Protein AF-A0A1V5BS11-F1 (afdb_monomer_lite)

Radius of gyration: 16.86 Å; chains: 1; bounding box: 39×37×51 Å

pLDDT: mean 73.63, std 14.79, range [30.83, 89.38]

Foldseek 3Di:
DPPPPVLLPFCLLVLLLVVPPDLVCVVVVLVVDVDLVVVLCVSLVLVVVQVVCVVVPNPDDDSVVSSCVSCVVSVHRDSVSSSLSSLLSSLVVLLVPQQCHPNPRSVVVCVVLVWHRDNVVSPDDSVVSSVSSVD

Sequence (135 aa):
MIASATNPVGWVILGVAALIGGIGAVYNWYKKRQRKKELVDELLKTDVYVEELKKSGSKKVDRDKARNHLLQKQGFNSVDQLYSCVLFSAAEEAYKKGVAGDDKESAELIENLGLEIDKKTKRPTVEEIAKKLHG

Secondary structure (DSSP, 8-state):
----------HHHHHHHHH-S-HHHHHHHHHH---HHHHHHHHTTHHHHHHHHHHTT-S---HHHHHHHHHHHTT-SSHHHHHHHHHHHHHHHHIIIIISS--HHHHHHHHHTT---BTTTTBS-HHHHHHHHH-

Structure (mmCIF, N/CA/C/O backbone):
data_AF-A0A1V5BS11-F1
#
_entry.id   AF-A0A1V5BS11-F1
#
loop_
_atom_site.group_PDB
_atom_site.id
_atom_site.type_symbol
_atom_site.label_atom_id
_atom_site.label_alt_id
_atom_site.label_comp_id
_atom_site.label_asym_id
_atom_site.label_entity_id
_atom_site.label_seq_id
_atom_site.pdbx_PDB_ins_code
_atom_site.Cartn_x
_atom_site.Cartn_y
_atom_site.Cartn_z
_atom_site.occupancy
_atom_site.B_iso_or_equiv
_atom_site.auth_seq_id
_atom_site.auth_comp_id
_atom_site.auth_asym_id
_atom_site.auth_atom_id
_atom_site.pdbx_PDB_model_num
ATOM 1 N N . MET A 1 1 ? -2.583 23.507 -14.966 1.00 31.88 1 MET A N 1
ATOM 2 C CA . MET A 1 1 ? -2.366 23.582 -13.508 1.00 31.88 1 MET A CA 1
ATOM 3 C C . MET A 1 1 ? -2.311 22.157 -13.002 1.00 31.88 1 MET A C 1
ATOM 5 O O . MET A 1 1 ? -3.342 21.499 -13.001 1.00 31.88 1 MET A O 1
ATOM 9 N N . ILE A 1 2 ? -1.120 21.640 -12.692 1.00 30.83 2 ILE A N 1
ATOM 10 C CA . ILE A 1 2 ? -1.017 20.377 -11.957 1.00 30.83 2 ILE A CA 1
ATOM 11 C C . ILE A 1 2 ? -1.577 20.731 -10.592 1.00 30.83 2 ILE A C 1
ATOM 13 O O . ILE A 1 2 ? -0.944 21.487 -9.857 1.00 30.83 2 ILE A O 1
ATOM 17 N N . ALA A 1 3 ? -2.821 20.325 -10.332 1.00 32.44 3 ALA A N 1
ATOM 18 C CA . ALA A 1 3 ? -3.359 20.376 -8.992 1.00 32.44 3 ALA A CA 1
ATOM 19 C C . ALA A 1 3 ? -2.313 19.674 -8.139 1.00 32.44 3 ALA A C 1
ATOM 21 O O . ALA A 1 3 ? -2.046 18.487 -8.329 1.00 32.44 3 ALA A O 1
ATOM 22 N N . SER A 1 4 ? -1.648 20.445 -7.288 1.00 35.72 4 SER A N 1
ATOM 23 C CA . SER A 1 4 ? -0.959 19.941 -6.126 1.00 35.72 4 SER A CA 1
ATOM 24 C C . SER A 1 4 ? -2.021 19.155 -5.383 1.00 35.72 4 SER A C 1
ATOM 26 O O . SER A 1 4 ? -2.779 19.701 -4.584 1.00 35.72 4 SER A O 1
ATOM 28 N N . ALA A 1 5 ? -2.135 17.871 -5.729 1.00 40.53 5 ALA A N 1
ATOM 29 C CA . ALA A 1 5 ? -2.763 16.899 -4.888 1.00 40.53 5 ALA A CA 1
ATOM 30 C C . ALA A 1 5 ? -2.020 17.094 -3.581 1.00 40.53 5 ALA A C 1
ATOM 32 O O . ALA A 1 5 ? -0.832 16.785 -3.458 1.00 40.53 5 ALA A O 1
ATOM 33 N N . THR A 1 6 ? -2.700 17.724 -2.633 1.00 35.12 6 THR A N 1
ATOM 34 C CA . THR A 1 6 ? -2.401 17.610 -1.223 1.00 35.12 6 THR A CA 1
ATOM 35 C C . THR A 1 6 ? -2.627 16.133 -0.914 1.00 35.12 6 THR A C 1
ATOM 37 O O . THR A 1 6 ? -3.607 15.761 -0.281 1.00 35.12 6 THR A O 1
ATOM 40 N N . ASN A 1 7 ? -1.780 15.262 -1.479 1.00 47.03 7 ASN A N 1
ATOM 41 C CA . ASN A 1 7 ? -1.648 13.891 -1.059 1.00 47.03 7 ASN A CA 1
ATOM 42 C C . ASN A 1 7 ? -1.408 14.048 0.427 1.00 47.03 7 ASN A C 1
ATOM 44 O O . ASN A 1 7 ? -0.490 14.793 0.786 1.00 47.03 7 ASN A O 1
ATOM 48 N N . PRO A 1 8 ? -2.277 13.502 1.282 1.00 42.75 8 PRO A N 1
ATOM 49 C CA . PRO A 1 8 ? -2.093 13.660 2.702 1.00 42.75 8 PRO A CA 1
ATOM 50 C C . PRO A 1 8 ? -0.685 13.174 3.022 1.00 42.75 8 PRO A C 1
ATOM 52 O O . PRO A 1 8 ? -0.390 11.986 2.924 1.00 42.75 8 PRO A O 1
ATOM 55 N N . VAL A 1 9 ? 0.205 14.114 3.348 1.00 47.56 9 VAL A N 1
ATOM 56 C CA . VAL A 1 9 ? 1.575 13.851 3.795 1.00 47.56 9 VAL A CA 1
ATOM 57 C C . VAL A 1 9 ? 1.459 13.389 5.245 1.00 47.56 9 VAL A C 1
ATOM 59 O O . VAL A 1 9 ? 1.911 14.031 6.186 1.00 47.56 9 VAL A O 1
ATOM 62 N N . GLY A 1 10 ? 0.705 12.313 5.445 1.00 46.06 10 GLY A N 1
ATOM 63 C CA . GLY A 1 10 ? 0.556 11.657 6.720 1.00 46.06 10 GLY A CA 1
ATOM 64 C C . GLY A 1 10 ? 1.743 10.733 6.907 1.00 46.06 10 GLY A C 1
ATOM 65 O O . GLY A 1 10 ? 2.156 10.042 5.975 1.00 46.06 10 GLY A O 1
ATOM 66 N N . TRP A 1 11 ? 2.246 10.657 8.135 1.00 53.69 11 TRP A N 1
ATOM 67 C CA . TRP A 1 11 ? 3.195 9.639 8.595 1.00 53.69 11 TRP A CA 1
ATOM 68 C C . TRP A 1 11 ? 2.843 8.214 8.141 1.00 53.69 11 TRP A C 1
ATOM 70 O O . TRP A 1 11 ? 3.723 7.367 8.053 1.00 53.69 11 TRP A O 1
ATOM 80 N N . VAL A 1 12 ? 1.576 7.953 7.807 1.00 54.28 12 VAL A N 1
ATOM 81 C CA . VAL A 1 12 ? 1.113 6.707 7.197 1.00 54.28 12 VAL A CA 1
ATOM 82 C C . VAL A 1 12 ? 1.769 6.414 5.848 1.00 54.28 12 VAL A C 1
ATOM 84 O O . VAL A 1 12 ? 2.131 5.268 5.649 1.00 54.28 12 VAL A O 1
ATOM 87 N N . ILE A 1 13 ? 2.009 7.378 4.950 1.00 57.22 13 ILE A N 1
ATOM 88 C CA . ILE A 1 13 ? 2.709 7.095 3.676 1.00 57.22 13 ILE A CA 1
ATOM 89 C C . ILE A 1 13 ? 4.147 6.625 3.947 1.00 57.22 13 ILE A C 1
ATOM 91 O O . ILE A 1 13 ? 4.620 5.662 3.347 1.00 57.22 13 ILE A O 1
ATOM 95 N N . LEU A 1 14 ? 4.820 7.251 4.916 1.00 56.66 14 LEU A N 1
ATOM 96 C CA . LEU A 1 14 ? 6.162 6.851 5.349 1.00 56.66 14 LEU A CA 1
ATOM 97 C C . LEU A 1 14 ? 6.151 5.489 6.063 1.00 56.66 14 LEU A C 1
ATOM 99 O O . LEU A 1 14 ? 7.018 4.655 5.821 1.00 56.66 14 LEU A O 1
ATOM 103 N N . GLY A 1 15 ? 5.149 5.238 6.909 1.00 52.94 15 GLY A N 1
ATOM 104 C CA . GLY A 1 15 ? 4.952 3.957 7.589 1.00 52.94 15 GLY A CA 1
ATOM 105 C C . GLY A 1 15 ? 4.592 2.825 6.628 1.00 52.94 15 GLY A C 1
ATOM 106 O O . GLY A 1 15 ? 5.025 1.697 6.825 1.00 52.94 15 GLY A O 1
ATOM 107 N N . VAL A 1 16 ? 3.864 3.130 5.554 1.00 54.09 16 VAL A N 1
ATOM 108 C CA . VAL A 1 16 ? 3.576 2.209 4.456 1.00 54.09 16 VAL A CA 1
ATOM 109 C C . VAL A 1 16 ? 4.863 1.861 3.724 1.00 54.09 16 VAL A C 1
ATOM 111 O O . VAL A 1 16 ? 5.170 0.683 3.618 1.00 54.09 16 VAL A O 1
ATOM 114 N N . ALA A 1 17 ? 5.667 2.845 3.314 1.00 50.84 17 ALA A N 1
ATOM 115 C CA . ALA A 1 17 ? 6.964 2.582 2.688 1.00 50.84 17 ALA A CA 1
ATOM 116 C C . ALA A 1 17 ? 7.890 1.731 3.585 1.00 50.84 17 ALA A C 1
ATOM 118 O O . ALA A 1 17 ? 8.550 0.821 3.095 1.00 50.84 17 ALA A O 1
ATOM 119 N N . ALA A 1 18 ? 7.880 1.960 4.904 1.00 53.88 18 ALA A N 1
ATOM 120 C CA . ALA A 1 18 ? 8.655 1.175 5.870 1.00 53.88 18 ALA A CA 1
ATOM 121 C C . ALA A 1 18 ? 8.115 -0.253 6.099 1.00 53.88 18 ALA A C 1
ATOM 123 O O . ALA A 1 18 ? 8.891 -1.167 6.371 1.00 53.88 18 ALA A O 1
ATOM 124 N N . LEU A 1 19 ? 6.798 -0.463 5.992 1.00 50.41 19 LEU A N 1
ATOM 125 C CA . LEU A 1 19 ? 6.178 -1.795 6.047 1.00 50.41 19 LEU A CA 1
ATOM 126 C C . LEU A 1 19 ? 6.383 -2.578 4.743 1.00 50.41 19 LEU A C 1
ATOM 128 O O . LEU A 1 19 ? 6.413 -3.808 4.764 1.00 50.41 19 LEU A O 1
ATOM 132 N N . ILE A 1 20 ? 6.616 -1.882 3.629 1.00 56.84 20 ILE A N 1
ATOM 133 C CA . ILE A 1 20 ? 7.039 -2.448 2.343 1.00 56.84 20 ILE A CA 1
ATOM 134 C C . ILE A 1 20 ? 8.565 -2.706 2.373 1.00 56.84 20 ILE A C 1
ATOM 136 O O . ILE A 1 20 ? 9.310 -2.354 1.465 1.00 56.84 20 ILE A O 1
ATOM 140 N N . GLY A 1 21 ? 9.056 -3.351 3.438 1.00 43.75 21 GLY A N 1
ATOM 141 C CA . GLY A 1 21 ? 10.452 -3.799 3.561 1.00 43.75 21 GLY A CA 1
ATOM 142 C C . GLY A 1 21 ? 10.841 -4.898 2.560 1.00 43.75 21 GLY A C 1
ATOM 143 O O . GLY A 1 21 ? 12.017 -5.201 2.408 1.00 43.75 21 GLY A O 1
ATOM 144 N N . GLY A 1 22 ? 9.860 -5.455 1.849 1.00 55.25 22 GLY A N 1
ATOM 145 C CA . GLY A 1 22 ? 10.038 -6.297 0.672 1.00 55.25 22 GLY A CA 1
ATOM 146 C C . GLY A 1 22 ? 8.754 -6.244 -0.141 1.00 55.25 22 GLY A C 1
ATOM 147 O O . GLY A 1 22 ? 7.673 -6.557 0.366 1.00 55.25 22 GLY A O 1
ATOM 148 N N . ILE A 1 23 ? 8.835 -5.815 -1.398 1.00 56.34 23 ILE A N 1
ATOM 149 C CA . ILE A 1 23 ? 7.651 -5.681 -2.259 1.00 56.34 23 ILE A CA 1
ATOM 150 C C . ILE A 1 23 ? 7.013 -7.074 -2.460 1.00 56.34 23 ILE A C 1
ATOM 152 O O . ILE A 1 23 ? 5.789 -7.195 -2.545 1.00 56.34 23 ILE A O 1
ATOM 156 N N . GLY A 1 24 ? 7.816 -8.148 -2.385 1.00 53.78 24 GLY A N 1
ATOM 157 C CA . GLY A 1 24 ? 7.355 -9.541 -2.373 1.00 53.78 24 GLY A CA 1
ATOM 158 C C . GLY A 1 24 ? 6.406 -9.882 -1.222 1.00 53.78 24 GLY A C 1
ATOM 159 O O . GLY A 1 24 ? 5.432 -10.612 -1.425 1.00 53.78 24 GLY A O 1
ATOM 160 N N . ALA A 1 25 ? 6.610 -9.310 -0.031 1.00 59.53 25 ALA A N 1
ATOM 161 C CA . ALA A 1 25 ? 5.691 -9.486 1.091 1.00 59.53 25 ALA A CA 1
ATOM 162 C C . ALA A 1 25 ? 4.353 -8.792 0.819 1.00 59.53 25 ALA A C 1
ATOM 164 O O . ALA A 1 25 ? 3.312 -9.384 1.080 1.00 59.53 25 ALA A O 1
ATOM 165 N N . VAL A 1 26 ? 4.366 -7.598 0.216 1.00 57.78 26 VAL A N 1
ATOM 166 C CA . VAL A 1 26 ? 3.149 -6.866 -0.178 1.00 57.78 26 VAL A CA 1
ATOM 167 C C . VAL A 1 26 ? 2.368 -7.641 -1.224 1.00 57.78 26 VAL A C 1
ATOM 169 O O . VAL A 1 26 ? 1.159 -7.772 -1.089 1.00 57.78 26 VAL A O 1
ATOM 172 N N . TYR A 1 27 ? 3.040 -8.202 -2.231 1.00 59.59 27 TYR A N 1
ATOM 173 C CA . TYR A 1 27 ? 2.393 -8.985 -3.282 1.00 59.59 27 TYR A CA 1
ATOM 174 C C . TYR A 1 27 ? 1.820 -10.309 -2.759 1.00 59.59 27 TYR A C 1
ATOM 176 O O . TYR A 1 27 ? 0.669 -10.655 -3.032 1.00 59.59 27 TYR A O 1
ATOM 184 N N . ASN A 1 28 ? 2.578 -11.044 -1.942 1.00 60.62 28 ASN A N 1
ATOM 185 C CA . ASN A 1 28 ? 2.109 -12.306 -1.367 1.00 60.62 28 ASN A CA 1
ATOM 186 C C . ASN A 1 28 ? 0.999 -12.079 -0.322 1.00 60.62 28 ASN A C 1
ATOM 188 O O . ASN A 1 28 ? 0.068 -12.876 -0.192 1.00 60.62 28 ASN A O 1
ATOM 192 N N . TRP A 1 29 ? 1.060 -10.960 0.400 1.00 57.12 29 TRP A N 1
ATOM 193 C CA . TRP A 1 29 ? 0.024 -10.528 1.332 1.00 57.12 29 TRP A CA 1
ATOM 194 C C . TRP A 1 29 ? -1.219 -9.987 0.615 1.00 57.12 29 TRP A C 1
ATOM 196 O O . TRP A 1 29 ? -2.326 -10.333 1.016 1.00 57.12 29 TRP A O 1
ATOM 206 N N . TYR A 1 30 ? -1.061 -9.269 -0.502 1.00 59.62 30 TYR A N 1
ATOM 207 C CA . TYR A 1 30 ? -2.135 -8.882 -1.427 1.00 59.62 30 TYR A CA 1
ATOM 208 C C . TYR A 1 30 ? -2.867 -10.116 -1.967 1.00 59.62 30 TYR A C 1
ATOM 210 O O . TYR A 1 30 ? -4.094 -10.187 -1.927 1.00 59.62 30 TYR A O 1
ATOM 218 N N . LYS A 1 31 ? -2.118 -11.142 -2.395 1.00 58.28 31 LYS A N 1
ATOM 219 C CA . LYS A 1 31 ? -2.676 -12.404 -2.903 1.00 58.28 31 LYS A CA 1
ATOM 220 C C . LYS A 1 31 ? -3.407 -13.209 -1.820 1.00 58.28 31 LYS A C 1
ATOM 222 O O . LYS A 1 31 ? -4.360 -13.920 -2.133 1.00 58.28 31 LYS A O 1
ATOM 227 N N . LYS A 1 32 ? -2.986 -13.105 -0.551 1.00 55.50 32 LYS A N 1
ATOM 228 C CA . LYS A 1 32 ? -3.605 -13.809 0.590 1.00 55.50 32 LYS A CA 1
ATOM 229 C C . LYS A 1 32 ? -4.778 -13.063 1.232 1.00 55.50 32 LYS A C 1
ATOM 231 O O . LYS A 1 32 ? -5.731 -13.714 1.654 1.00 55.50 32 LYS A O 1
ATOM 236 N N . ARG A 1 33 ? -4.735 -11.731 1.337 1.00 54.50 33 ARG A N 1
ATOM 237 C CA . ARG A 1 33 ? -5.785 -10.916 1.970 1.00 54.50 33 ARG A CA 1
ATOM 238 C C . ARG A 1 33 ? -6.638 -10.229 0.911 1.00 54.50 33 ARG A C 1
ATOM 240 O O . ARG A 1 33 ? -6.399 -9.091 0.529 1.00 54.50 33 ARG A O 1
ATOM 247 N N . GLN A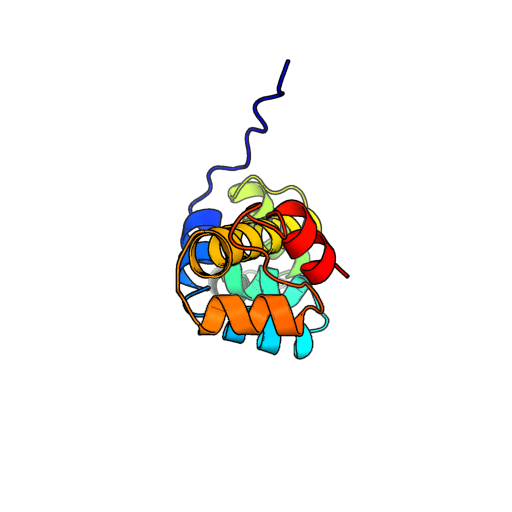 1 34 ? -7.722 -10.886 0.505 1.00 53.66 34 GLN A N 1
ATOM 248 C CA . GLN A 1 34 ? -8.712 -10.324 -0.425 1.00 53.66 34 GLN A CA 1
ATOM 249 C C . GLN A 1 34 ? -9.534 -9.136 0.132 1.00 53.66 34 GLN A C 1
ATOM 251 O O . GLN A 1 34 ? -10.512 -8.715 -0.484 1.00 53.66 34 GLN A O 1
ATOM 256 N N . ARG A 1 35 ? -9.200 -8.573 1.303 1.00 68.75 35 ARG A N 1
ATOM 257 C CA . ARG A 1 35 ? -10.013 -7.539 1.963 1.00 68.75 35 ARG A CA 1
ATOM 258 C C . ARG A 1 35 ? -9.200 -6.271 2.212 1.00 68.75 35 ARG A C 1
ATOM 260 O O . ARG A 1 35 ? -8.515 -6.155 3.222 1.00 68.75 35 ARG A O 1
ATOM 267 N N . LYS A 1 36 ? -9.377 -5.264 1.341 1.00 75.19 36 LYS A N 1
ATOM 268 C CA . LYS A 1 36 ? -8.812 -3.896 1.456 1.00 75.19 36 LYS A CA 1
ATOM 269 C C . LYS A 1 36 ? -8.905 -3.309 2.876 1.00 75.19 36 LYS A C 1
ATOM 271 O O . LYS A 1 36 ? -8.003 -2.614 3.330 1.00 75.19 36 LYS A O 1
ATOM 276 N N . LYS A 1 37 ? -9.997 -3.617 3.587 1.00 75.44 37 LYS A N 1
ATOM 277 C CA . LYS A 1 37 ? -10.243 -3.175 4.967 1.00 75.44 37 LYS A CA 1
ATOM 278 C C . LYS A 1 37 ? -9.219 -3.715 5.970 1.00 75.44 37 LYS A C 1
ATOM 280 O O . LYS A 1 37 ? -8.832 -2.966 6.853 1.00 75.44 37 LYS A O 1
ATOM 285 N N . GLU A 1 38 ? -8.758 -4.957 5.828 1.00 76.19 38 GLU A N 1
ATOM 286 C CA . GLU A 1 38 ? -7.775 -5.557 6.747 1.00 76.19 38 GLU A CA 1
ATOM 287 C C . GLU A 1 38 ? -6.391 -4.932 6.584 1.00 76.19 38 GLU A C 1
ATOM 289 O O . GLU A 1 38 ? -5.688 -4.721 7.567 1.00 76.19 38 GLU A O 1
ATOM 294 N N . LEU A 1 39 ? -6.017 -4.595 5.345 1.00 74.56 39 LEU A N 1
ATOM 295 C CA . LEU A 1 39 ? -4.787 -3.861 5.055 1.00 74.56 39 LEU A CA 1
ATOM 296 C C . LEU A 1 39 ? -4.801 -2.504 5.747 1.00 74.56 39 LEU A C 1
ATOM 298 O O . LEU A 1 39 ? -3.876 -2.150 6.471 1.00 74.56 39 LEU A O 1
ATOM 302 N N . VAL A 1 40 ? -5.890 -1.765 5.557 1.00 78.06 40 VAL A N 1
ATOM 303 C CA . VAL A 1 40 ? -6.066 -0.453 6.175 1.00 78.06 40 VAL A CA 1
ATOM 304 C C . VAL A 1 40 ? -6.129 -0.557 7.700 1.00 78.06 40 VAL A C 1
ATOM 306 O O . VAL A 1 40 ? -5.554 0.285 8.384 1.00 78.06 40 VAL A O 1
ATOM 309 N N . ASP A 1 41 ? -6.767 -1.595 8.244 1.00 80.88 41 ASP A N 1
ATOM 310 C CA . ASP A 1 41 ? -6.820 -1.830 9.688 1.00 80.88 41 ASP A CA 1
ATOM 311 C C . ASP A 1 41 ? -5.431 -2.058 10.287 1.00 80.88 41 ASP A C 1
ATOM 313 O O . ASP A 1 41 ? -5.127 -1.484 11.333 1.00 80.88 41 ASP A O 1
ATOM 317 N N . GLU A 1 42 ? -4.579 -2.834 9.616 1.00 77.00 42 GLU A N 1
ATOM 318 C CA . GLU A 1 42 ? -3.211 -3.117 10.058 1.00 77.00 42 GLU A CA 1
ATOM 319 C C . GLU A 1 42 ? -2.317 -1.872 9.972 1.00 77.00 42 GLU A C 1
ATOM 321 O O . GLU A 1 42 ? -1.635 -1.532 10.940 1.00 77.00 42 GLU A O 1
ATOM 326 N N . LEU A 1 43 ? -2.395 -1.128 8.862 1.00 75.38 43 LEU A N 1
ATOM 327 C CA . LEU A 1 43 ? -1.644 0.117 8.663 1.00 75.38 43 LEU A CA 1
ATOM 328 C C . LEU A 1 43 ? -2.010 1.198 9.680 1.00 75.38 43 LEU A C 1
ATOM 330 O O . LEU A 1 43 ? -1.139 1.885 10.211 1.00 75.38 43 LEU A O 1
ATOM 334 N N . LEU A 1 44 ? -3.305 1.357 9.952 1.00 77.50 44 LEU A N 1
ATOM 335 C CA . LEU A 1 44 ? -3.804 2.348 10.903 1.00 77.50 44 LEU A CA 1
ATOM 336 C C . LEU A 1 44 ? -3.749 1.855 12.353 1.00 77.50 44 LEU A C 1
ATOM 338 O O . LEU A 1 44 ? -4.085 2.619 13.256 1.00 77.50 44 LEU A O 1
ATOM 342 N N . LYS A 1 45 ? -3.349 0.594 12.584 1.00 81.81 45 LYS A N 1
ATOM 343 C CA . LYS A 1 45 ? -3.438 -0.090 13.883 1.00 81.81 45 LYS A CA 1
ATOM 344 C C . LYS A 1 45 ? -4.830 0.062 14.507 1.00 81.81 45 LYS A C 1
ATOM 346 O O . LYS A 1 45 ? -4.969 0.319 15.703 1.00 81.81 45 LYS A O 1
ATOM 351 N N . THR A 1 46 ? -5.870 -0.104 13.688 1.00 83.06 46 THR A N 1
ATOM 352 C CA . THR A 1 46 ? -7.271 0.091 14.090 1.00 83.06 46 THR A CA 1
ATOM 353 C C . THR A 1 46 ? -7.650 -0.815 15.259 1.00 83.06 46 THR A C 1
ATOM 355 O O . THR A 1 46 ? -8.403 -0.389 16.127 1.00 83.06 46 THR A O 1
ATOM 358 N N . ASP A 1 47 ? -7.088 -2.024 15.343 1.00 82.56 47 ASP A N 1
ATOM 359 C CA . ASP A 1 47 ? -7.247 -2.910 16.502 1.00 82.56 47 ASP A CA 1
ATOM 360 C C . ASP A 1 47 ? -6.784 -2.285 17.813 1.00 82.56 47 ASP A C 1
ATOM 362 O O . ASP A 1 47 ? -7.543 -2.274 18.779 1.00 82.56 47 ASP A O 1
ATOM 366 N N . VAL A 1 48 ? -5.586 -1.698 17.824 1.00 84.44 48 VAL A N 1
ATOM 367 C CA . VAL A 1 48 ? -5.021 -1.045 19.011 1.00 84.44 48 VAL A CA 1
ATOM 368 C C . VAL A 1 48 ? -5.928 0.099 19.451 1.00 84.44 48 VAL A C 1
ATOM 370 O O . VAL A 1 48 ? -6.309 0.178 20.614 1.00 84.44 48 VAL A O 1
ATOM 373 N N . TYR A 1 49 ? -6.362 0.927 18.501 1.00 84.44 49 TYR A N 1
ATOM 374 C CA . TYR A 1 49 ? -7.259 2.043 18.785 1.00 84.44 49 TYR A CA 1
ATOM 375 C C . TYR A 1 49 ? -8.637 1.579 19.290 1.00 84.44 49 TYR A C 1
ATOM 377 O O . TYR A 1 49 ? -9.201 2.154 20.219 1.00 84.44 49 TYR A O 1
ATOM 385 N N . VAL A 1 50 ? -9.186 0.501 18.724 1.00 85.00 50 VAL A N 1
ATOM 386 C CA . VAL A 1 50 ? -10.443 -0.102 19.189 1.00 85.00 50 VAL A CA 1
ATOM 387 C C . VAL A 1 50 ? -10.294 -0.677 20.597 1.00 85.00 50 VAL A C 1
ATOM 389 O O . VAL A 1 50 ? -11.210 -0.536 21.409 1.00 85.00 50 VAL A O 1
ATOM 392 N N . GLU A 1 51 ? -9.166 -1.312 20.911 1.00 84.62 51 GLU A N 1
ATOM 393 C CA . GLU A 1 51 ? -8.868 -1.786 22.262 1.00 84.62 51 GLU A CA 1
ATOM 394 C C . GLU A 1 51 ? -8.724 -0.634 23.261 1.00 84.62 51 GLU A C 1
ATOM 396 O O . GLU A 1 51 ? -9.264 -0.726 24.364 1.00 84.62 51 GLU A O 1
ATOM 401 N N . GLU A 1 52 ? -8.072 0.467 22.885 1.00 84.69 52 GLU A N 1
ATOM 402 C CA . GLU A 1 52 ? -8.000 1.680 23.708 1.00 84.69 52 GLU A CA 1
ATOM 403 C C . GLU A 1 52 ? -9.391 2.264 23.982 1.00 84.69 52 GLU A C 1
ATOM 405 O O . GLU A 1 52 ? -9.713 2.577 25.129 1.00 84.69 52 GLU A O 1
ATOM 410 N N . LEU A 1 53 ? -10.258 2.331 22.966 1.00 84.12 53 LEU A N 1
ATOM 411 C CA . LEU A 1 53 ? -11.644 2.784 23.124 1.00 84.12 53 LEU A CA 1
ATOM 412 C C . LEU A 1 53 ? -12.466 1.862 24.039 1.00 84.12 53 LEU A C 1
ATOM 414 O O . LEU A 1 53 ? -13.313 2.331 24.801 1.00 84.12 53 LEU A O 1
ATOM 418 N N . LYS A 1 54 ? -12.230 0.546 23.992 1.00 84.00 54 LYS A N 1
ATOM 419 C CA . LYS A 1 54 ? -12.869 -0.402 24.919 1.00 84.00 54 LYS A CA 1
ATOM 420 C C . LYS A 1 54 ? -12.365 -0.198 26.349 1.00 84.00 54 LYS A C 1
ATOM 422 O O . LYS A 1 54 ? -13.176 -0.167 27.273 1.00 84.00 54 LYS A O 1
ATOM 427 N N . LYS A 1 55 ? -11.051 -0.015 26.531 1.00 84.88 55 LYS A N 1
ATOM 428 C CA . LYS A 1 55 ? -10.422 0.247 27.839 1.00 84.88 55 LYS A CA 1
ATOM 429 C C . LYS A 1 55 ? -10.887 1.567 28.457 1.00 84.88 55 LYS A C 1
ATOM 431 O O . LYS A 1 55 ? -11.014 1.638 29.673 1.00 84.88 55 LYS A O 1
ATOM 436 N N . SER A 1 56 ? -11.213 2.573 27.644 1.00 83.06 56 SER A N 1
ATOM 437 C CA . SER A 1 56 ? -11.778 3.847 28.112 1.00 83.06 56 SER A CA 1
ATOM 438 C C . SER A 1 56 ? -13.265 3.781 28.499 1.00 83.06 56 SER A C 1
ATOM 440 O O . SER A 1 56 ? -13.854 4.799 28.855 1.00 83.06 56 SER A O 1
ATOM 442 N N . GLY A 1 57 ? -13.881 2.592 28.471 1.00 79.31 57 GLY A N 1
ATOM 443 C CA . GLY A 1 57 ? -15.252 2.365 28.935 1.00 79.31 57 GLY A CA 1
ATOM 444 C C . GLY A 1 57 ? -16.317 2.380 27.835 1.00 79.31 57 GLY A C 1
ATOM 445 O O . GLY A 1 57 ? -17.512 2.306 28.136 1.00 79.31 57 GLY A O 1
ATOM 446 N N . SER A 1 58 ? -15.929 2.431 26.555 1.00 78.31 58 SER A N 1
ATOM 447 C CA . SER A 1 58 ? -16.892 2.388 25.448 1.00 78.31 58 SER A CA 1
ATOM 448 C C . SER A 1 58 ? -17.488 0.982 25.294 1.00 78.31 58 SER A C 1
ATOM 450 O O . SER A 1 58 ? -16.849 0.067 24.778 1.00 78.31 58 SER A O 1
ATOM 452 N N . LYS A 1 59 ? -18.752 0.802 25.706 1.00 68.94 59 LYS A N 1
ATOM 453 C CA . LYS A 1 59 ? -19.453 -0.503 25.685 1.00 68.94 59 LYS A CA 1
ATOM 454 C C . LYS A 1 59 ? -19.751 -1.053 24.281 1.00 68.94 59 LYS A C 1
ATOM 456 O O . LYS A 1 59 ? -19.959 -2.253 24.131 1.00 68.94 59 LYS A O 1
ATOM 461 N N . LYS A 1 60 ? -19.784 -0.199 23.253 1.00 75.88 60 LYS A N 1
ATOM 462 C CA . LYS A 1 60 ? -19.924 -0.588 21.839 1.00 75.88 60 LYS A CA 1
ATOM 463 C C . LYS A 1 60 ? -18.962 0.237 20.994 1.00 75.88 60 LYS A C 1
ATOM 465 O O . LYS A 1 60 ? -19.245 1.392 20.691 1.00 75.88 60 LYS A O 1
ATOM 470 N N . VAL A 1 61 ? -17.835 -0.362 20.624 1.00 80.25 61 VAL A N 1
ATOM 471 C CA . VAL A 1 61 ? -16.897 0.242 19.675 1.00 80.25 61 VAL A CA 1
ATOM 472 C C . VAL A 1 61 ? -17.209 -0.294 18.288 1.00 80.25 61 VAL A C 1
ATOM 474 O O . VAL A 1 61 ? -17.062 -1.486 18.023 1.00 80.25 61 VAL A O 1
ATOM 477 N N . ASP A 1 62 ? -17.663 0.598 17.416 1.00 85.88 62 ASP A N 1
ATOM 478 C CA . ASP A 1 62 ? -17.860 0.298 16.005 1.00 85.88 62 ASP A CA 1
ATOM 479 C C . ASP A 1 62 ? -16.517 0.414 15.272 1.00 85.88 62 ASP A C 1
ATOM 481 O O . ASP A 1 62 ? -15.902 1.484 15.230 1.00 85.88 62 ASP A O 1
ATOM 485 N N . ARG A 1 63 ? -16.044 -0.708 14.720 1.00 84.25 63 ARG A N 1
ATOM 486 C CA . ARG A 1 63 ? -14.735 -0.789 14.059 1.00 84.25 63 ARG A CA 1
ATOM 487 C C . ARG A 1 63 ? -14.681 0.040 12.777 1.00 84.25 63 ARG A C 1
ATOM 489 O O . ARG A 1 63 ? -13.644 0.626 12.489 1.00 84.25 63 ARG A O 1
ATOM 496 N N . ASP A 1 64 ? -15.777 0.125 12.023 1.00 85.00 64 ASP A N 1
ATOM 497 C CA . ASP A 1 64 ? -15.827 0.915 10.788 1.00 85.00 64 ASP A CA 1
ATOM 498 C C . ASP A 1 64 ? -15.788 2.419 11.100 1.00 85.00 64 ASP A C 1
ATOM 500 O O . ASP A 1 64 ? -15.079 3.164 10.422 1.00 85.00 64 ASP A O 1
AT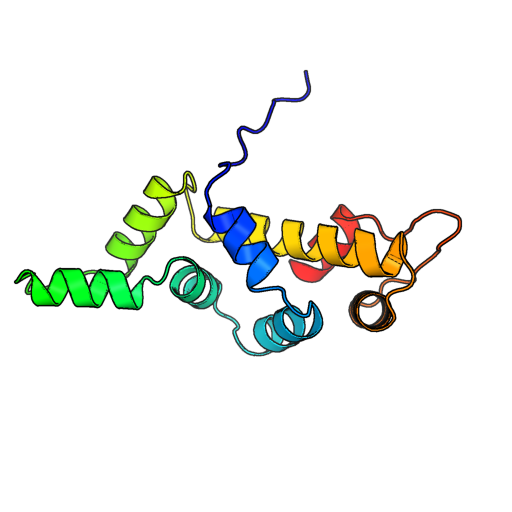OM 504 N N . LYS A 1 65 ? -16.450 2.873 12.175 1.00 85.31 65 LYS A N 1
ATOM 505 C CA . LYS A 1 65 ? -16.313 4.257 12.662 1.00 85.31 65 LYS A CA 1
ATOM 506 C C . LYS A 1 65 ? -14.903 4.562 13.152 1.00 85.31 65 LYS A C 1
ATOM 508 O O . LYS A 1 65 ? -14.370 5.613 12.808 1.00 85.31 65 LYS A O 1
ATOM 513 N N . ALA A 1 66 ? -14.298 3.655 13.918 1.00 86.62 66 ALA A N 1
ATOM 514 C CA . ALA A 1 66 ? -12.921 3.799 14.383 1.00 86.62 66 ALA A CA 1
ATOM 515 C C . ALA A 1 66 ? -11.942 3.910 13.200 1.00 86.62 66 ALA A C 1
ATOM 517 O O . ALA A 1 66 ? -11.128 4.832 13.155 1.00 86.62 66 ALA A O 1
ATOM 518 N N . ARG A 1 67 ? -12.097 3.046 12.189 1.00 86.19 67 ARG A N 1
ATOM 519 C CA . ARG A 1 67 ? -11.321 3.093 10.943 1.00 86.19 67 ARG A CA 1
ATOM 520 C C . ARG A 1 67 ? -11.503 4.415 10.203 1.00 86.19 67 ARG A C 1
ATOM 522 O O . ARG A 1 67 ? -10.516 5.039 9.834 1.00 86.19 67 ARG A O 1
ATOM 529 N N . ASN A 1 68 ? -12.743 4.863 10.002 1.00 85.69 68 ASN A N 1
ATOM 530 C CA . ASN A 1 68 ? -13.023 6.128 9.314 1.00 85.69 68 ASN A CA 1
ATOM 531 C C . ASN A 1 68 ? -12.447 7.331 10.066 1.00 85.69 68 ASN A C 1
ATOM 533 O O . ASN A 1 68 ? -11.911 8.240 9.438 1.00 85.69 68 ASN A O 1
ATOM 537 N N . HIS A 1 69 ? -12.499 7.319 11.398 1.00 85.25 69 HIS A N 1
ATOM 538 C CA . HIS A 1 69 ? -11.876 8.354 12.214 1.00 85.25 69 HIS A CA 1
ATOM 539 C C . HIS A 1 69 ? -10.353 8.390 12.015 1.00 85.25 69 HIS A C 1
ATOM 541 O O . HIS A 1 69 ? -9.784 9.458 11.790 1.00 85.25 69 HIS A O 1
ATOM 547 N N . LEU A 1 70 ? -9.694 7.227 12.036 1.00 84.44 70 LEU A N 1
ATOM 548 C CA . LEU A 1 70 ? -8.252 7.123 11.796 1.00 84.44 70 LEU A CA 1
ATOM 549 C C . LEU A 1 70 ? -7.873 7.526 10.366 1.00 84.44 70 LEU A C 1
ATOM 551 O O . LEU A 1 70 ? -6.891 8.241 10.187 1.00 84.44 70 LEU A O 1
ATOM 555 N N . LEU A 1 71 ? -8.663 7.134 9.363 1.00 84.06 71 LEU A N 1
ATOM 556 C CA . LEU A 1 71 ? -8.479 7.546 7.969 1.00 84.06 71 LEU A CA 1
ATOM 557 C C . LEU A 1 71 ? -8.516 9.070 7.835 1.00 84.06 71 LEU A C 1
ATOM 559 O O . LEU A 1 71 ? -7.563 9.656 7.327 1.00 84.06 71 LEU A O 1
ATOM 563 N N . GLN A 1 72 ? -9.562 9.713 8.360 1.00 83.44 72 GLN A N 1
ATOM 564 C CA . GLN A 1 72 ? -9.719 11.168 8.291 1.00 83.44 72 GLN A CA 1
ATOM 565 C C . GLN A 1 72 ? -8.611 11.905 9.044 1.00 83.44 72 GLN A C 1
ATOM 567 O O . GLN A 1 72 ? -8.095 12.904 8.547 1.00 83.44 72 GLN A O 1
ATOM 572 N N . LYS A 1 73 ? -8.184 11.388 10.204 1.00 83.12 73 LYS A N 1
ATOM 573 C CA . LYS A 1 73 ? -7.051 11.942 10.966 1.00 83.12 73 LYS A CA 1
ATOM 574 C C . LYS A 1 73 ? -5.749 11.926 10.162 1.00 83.12 73 LYS A C 1
ATOM 576 O O . LYS A 1 73 ? -4.890 12.777 10.361 1.00 83.12 73 LYS A O 1
ATOM 581 N N . GLN A 1 74 ? -5.616 10.959 9.262 1.00 74.12 74 GLN A N 1
ATOM 582 C CA . GLN A 1 74 ? -4.481 10.807 8.358 1.00 74.12 74 GLN A CA 1
ATOM 583 C C . GLN A 1 74 ? -4.723 11.482 6.999 1.00 74.12 74 GLN A C 1
ATOM 585 O O . GLN A 1 74 ? -3.892 11.347 6.113 1.00 74.12 74 GLN A O 1
ATOM 590 N N . GLY A 1 75 ? -5.837 12.207 6.827 1.00 76.94 75 GLY A N 1
ATOM 591 C CA . GLY A 1 75 ? -6.189 12.941 5.609 1.00 76.94 75 GLY A CA 1
ATOM 592 C C . GLY A 1 75 ? -6.773 12.089 4.475 1.00 76.94 75 GLY A C 1
ATOM 593 O O . GLY A 1 75 ? -6.873 12.559 3.343 1.00 76.94 75 GLY A O 1
ATOM 594 N N . PHE A 1 76 ? -7.178 10.849 4.759 1.00 82.06 76 PHE A N 1
ATOM 595 C CA . PHE A 1 76 ? -7.856 9.967 3.809 1.00 82.06 76 PHE A CA 1
ATOM 596 C C . PHE A 1 76 ? -9.371 9.984 4.028 1.00 82.06 76 PHE A C 1
ATOM 598 O O . PHE A 1 76 ? -9.857 9.902 5.155 1.00 82.06 76 PHE A O 1
ATOM 605 N N . ASN A 1 77 ? -10.134 10.027 2.937 1.00 81.69 77 ASN A N 1
ATOM 606 C CA . ASN A 1 77 ? -11.598 10.046 2.989 1.00 81.69 77 ASN A CA 1
ATOM 607 C C . ASN A 1 77 ? -12.215 8.645 2.929 1.00 81.69 77 ASN A C 1
ATOM 609 O O . ASN A 1 77 ? -13.376 8.464 3.291 1.00 81.69 77 ASN A O 1
ATOM 613 N N . SER A 1 78 ? -11.464 7.648 2.454 1.00 82.88 78 SER A N 1
ATOM 614 C CA . SER A 1 78 ? -11.955 6.281 2.311 1.00 82.88 78 SER A CA 1
ATOM 615 C C . SER A 1 78 ? -10.840 5.243 2.415 1.00 82.88 78 SER A C 1
ATOM 617 O O . SER A 1 78 ? -9.659 5.529 2.207 1.00 82.88 78 SER A O 1
ATOM 619 N N . VAL A 1 79 ? -11.250 4.004 2.702 1.00 82.50 79 VAL A N 1
ATOM 620 C CA . VAL A 1 79 ? -10.382 2.817 2.669 1.00 82.50 79 VAL A CA 1
ATOM 621 C C . VAL A 1 79 ? -9.735 2.672 1.294 1.00 82.50 79 VAL A C 1
ATOM 623 O O . VAL A 1 79 ? -8.544 2.402 1.214 1.00 82.50 79 VAL A O 1
ATOM 626 N N . ASP A 1 80 ? -10.499 2.896 0.221 1.00 80.75 80 ASP A N 1
ATOM 627 C CA . ASP A 1 80 ? -9.999 2.819 -1.153 1.00 80.75 80 ASP A CA 1
ATOM 628 C C . ASP A 1 80 ? -8.934 3.880 -1.449 1.00 80.75 80 ASP A C 1
ATOM 630 O O . ASP A 1 80 ? -7.964 3.583 -2.142 1.00 80.75 80 ASP A O 1
ATOM 634 N N . GLN A 1 81 ? -9.051 5.089 -0.890 1.00 80.50 81 GLN A N 1
ATOM 635 C CA . GLN A 1 81 ? -8.054 6.142 -1.091 1.00 80.50 81 GLN A CA 1
ATOM 636 C C . GLN A 1 81 ? -6.714 5.784 -0.433 1.00 80.50 81 GLN A C 1
ATOM 638 O O . GLN A 1 81 ? -5.670 5.900 -1.073 1.00 80.50 81 GLN A O 1
ATOM 643 N N . LEU A 1 82 ? -6.735 5.306 0.818 1.00 79.56 82 LEU A N 1
ATOM 644 C CA . LEU A 1 82 ? -5.516 4.846 1.491 1.00 79.56 82 LEU A CA 1
ATOM 645 C C . LEU A 1 82 ? -4.943 3.601 0.805 1.00 79.56 82 LEU A C 1
ATOM 647 O O . LEU A 1 82 ? -3.744 3.531 0.563 1.00 79.56 82 LEU A O 1
ATOM 651 N N . TYR A 1 83 ? -5.798 2.648 0.437 1.00 76.81 83 TYR A N 1
ATOM 652 C CA . TYR A 1 83 ? -5.399 1.448 -0.292 1.00 76.81 83 TYR A CA 1
ATOM 653 C C . TYR A 1 83 ? -4.709 1.782 -1.622 1.00 76.81 83 TYR A C 1
ATOM 655 O O . TYR A 1 83 ? -3.637 1.259 -1.905 1.00 76.81 83 TYR A O 1
ATOM 663 N N . SER A 1 84 ? -5.273 2.704 -2.405 1.00 77.19 84 SER A N 1
ATOM 664 C CA . SER A 1 84 ? -4.677 3.138 -3.674 1.00 77.19 84 SER A CA 1
ATOM 665 C C . SER A 1 84 ? -3.338 3.836 -3.463 1.00 77.19 84 SER A C 1
ATOM 667 O O . SER A 1 84 ? -2.386 3.596 -4.199 1.00 77.19 84 SER A O 1
ATOM 669 N N . CYS A 1 85 ? -3.235 4.660 -2.418 1.00 77.44 85 CYS A N 1
ATOM 670 C CA . CYS A 1 85 ? -1.981 5.311 -2.052 1.00 77.44 85 CYS A CA 1
ATOM 671 C C . CYS A 1 85 ? -0.895 4.284 -1.700 1.00 77.44 85 CYS A C 1
ATOM 673 O O . CYS A 1 85 ? 0.233 4.409 -2.164 1.00 77.44 85 CYS A O 1
ATOM 675 N N . VAL A 1 86 ? -1.254 3.233 -0.958 1.00 75.31 86 VAL A N 1
ATOM 676 C CA . VAL A 1 86 ? -0.346 2.134 -0.604 1.00 75.31 86 VAL A CA 1
ATOM 677 C C . VAL A 1 86 ? 0.165 1.409 -1.842 1.00 75.31 86 VAL A C 1
ATOM 679 O O . VAL A 1 86 ? 1.368 1.183 -1.965 1.00 75.31 86 VAL A O 1
ATOM 682 N N . LEU A 1 87 ? -0.730 1.069 -2.771 1.00 76.12 87 LEU A N 1
ATOM 683 C CA . LEU A 1 87 ? -0.351 0.396 -4.011 1.00 76.12 87 LEU A CA 1
ATOM 684 C C . LEU A 1 87 ? 0.518 1.283 -4.902 1.00 76.12 87 LEU A C 1
ATOM 686 O O . LEU A 1 87 ? 1.489 0.799 -5.478 1.00 76.12 87 LEU A O 1
ATOM 690 N N . PHE A 1 88 ? 0.213 2.578 -4.978 1.00 80.25 88 PHE A N 1
ATOM 691 C CA . PHE A 1 88 ? 1.019 3.528 -5.734 1.00 80.25 88 PHE A CA 1
ATOM 692 C C . PHE A 1 88 ? 2.425 3.677 -5.143 1.00 80.25 88 PHE A C 1
ATOM 694 O O . PHE A 1 88 ? 3.405 3.611 -5.877 1.00 80.25 88 PHE A O 1
ATOM 701 N N . SER A 1 89 ? 2.553 3.789 -3.817 1.00 76.31 89 SER A N 1
ATOM 702 C CA . SER A 1 89 ? 3.862 3.835 -3.156 1.00 76.31 89 SER A CA 1
ATOM 703 C C . SER A 1 89 ? 4.649 2.532 -3.327 1.00 76.31 89 SER A C 1
ATOM 705 O O . SER A 1 89 ? 5.855 2.576 -3.558 1.00 76.31 89 SER A O 1
ATOM 707 N N . ALA A 1 90 ? 3.982 1.374 -3.277 1.00 75.19 90 ALA A N 1
ATOM 708 C CA . ALA A 1 90 ? 4.614 0.089 -3.576 1.00 75.19 90 ALA A CA 1
ATOM 709 C C . ALA A 1 90 ? 5.115 0.027 -5.029 1.00 75.19 90 ALA A C 1
ATOM 711 O O . ALA A 1 90 ? 6.228 -0.433 -5.277 1.00 75.19 90 ALA A O 1
ATOM 712 N N . ALA A 1 91 ? 4.323 0.529 -5.979 1.00 79.94 91 ALA A N 1
ATOM 713 C CA . ALA A 1 91 ? 4.700 0.619 -7.385 1.00 79.94 91 ALA A CA 1
ATOM 714 C C . ALA A 1 91 ? 5.869 1.585 -7.620 1.00 79.94 91 ALA A C 1
ATOM 716 O O . ALA A 1 91 ? 6.762 1.280 -8.407 1.00 79.94 91 ALA A O 1
ATOM 717 N N . GLU A 1 92 ? 5.894 2.729 -6.929 1.00 81.94 92 GLU A N 1
ATOM 718 C CA . GLU A 1 92 ? 7.017 3.668 -6.978 1.00 81.94 92 GLU A CA 1
ATOM 719 C C . GLU A 1 92 ? 8.310 3.021 -6.496 1.00 81.94 92 GLU A C 1
ATOM 721 O O . GLU A 1 92 ? 9.353 3.190 -7.126 1.00 81.94 92 GLU A O 1
ATOM 726 N N . GLU A 1 93 ? 8.249 2.292 -5.384 1.00 79.12 93 GLU A N 1
ATOM 727 C CA . GLU A 1 93 ? 9.414 1.620 -4.820 1.00 79.12 93 GLU A CA 1
ATOM 728 C C . GLU A 1 93 ? 9.894 0.488 -5.737 1.00 79.12 93 GLU A C 1
ATOM 730 O O . GLU A 1 93 ? 11.087 0.399 -6.034 1.00 79.12 93 GLU A O 1
ATOM 735 N N . ALA A 1 94 ? 8.966 -0.316 -6.267 1.00 79.88 94 ALA A N 1
ATOM 736 C CA . ALA A 1 94 ? 9.267 -1.358 -7.246 1.00 79.88 94 ALA A CA 1
ATOM 737 C C . ALA A 1 94 ? 9.912 -0.784 -8.507 1.00 79.88 94 ALA A C 1
ATOM 739 O O . ALA A 1 94 ? 10.925 -1.298 -8.975 1.00 79.88 94 ALA A O 1
ATOM 740 N N . TYR A 1 95 ? 9.384 0.325 -9.024 1.00 85.44 95 TYR A N 1
ATOM 741 C CA . TYR A 1 95 ? 9.974 1.030 -10.153 1.00 85.44 95 TYR A CA 1
ATOM 742 C C . TYR A 1 95 ? 11.387 1.528 -9.834 1.00 85.44 95 TYR A C 1
ATOM 744 O O . TYR A 1 95 ? 12.322 1.270 -10.590 1.00 85.44 95 TYR A O 1
ATOM 752 N N . LYS A 1 96 ? 11.562 2.230 -8.707 1.00 85.69 96 LYS A N 1
ATOM 753 C CA . LYS A 1 96 ? 12.852 2.816 -8.315 1.00 85.69 96 LYS A CA 1
ATOM 754 C C . LYS A 1 96 ? 13.927 1.747 -8.139 1.00 85.69 96 LYS A C 1
ATOM 756 O O . LYS A 1 96 ? 15.055 1.965 -8.570 1.00 85.69 96 LYS A O 1
ATOM 761 N N . LYS A 1 97 ? 13.582 0.608 -7.536 1.00 84.31 97 LYS A N 1
ATOM 762 C CA . LYS A 1 97 ? 14.528 -0.475 -7.235 1.00 84.31 97 LYS A CA 1
ATOM 763 C C . LYS A 1 97 ? 14.719 -1.452 -8.397 1.00 84.31 97 LYS A C 1
ATOM 765 O O . LYS A 1 97 ? 15.857 -1.794 -8.697 1.00 84.31 97 LYS A O 1
ATOM 770 N N . GLY A 1 98 ? 13.642 -1.866 -9.062 1.00 83.62 98 GLY A N 1
ATOM 771 C CA . GLY A 1 98 ? 13.661 -2.908 -10.098 1.00 83.62 98 GLY A CA 1
ATOM 772 C C . GLY A 1 98 ? 13.829 -2.399 -11.533 1.00 83.62 98 GLY A C 1
ATOM 773 O O . GLY A 1 98 ? 14.527 -3.030 -12.321 1.00 83.62 98 GLY A O 1
ATOM 774 N N . VAL A 1 99 ? 13.219 -1.258 -11.886 1.00 85.81 99 VAL A N 1
ATOM 775 C CA . VAL A 1 99 ? 13.291 -0.694 -13.254 1.00 85.81 99 VAL A CA 1
ATOM 776 C C . VAL A 1 99 ? 14.436 0.301 -13.381 1.00 85.81 99 VAL A C 1
ATOM 778 O O . VAL A 1 99 ? 15.266 0.194 -14.282 1.00 85.81 99 VAL A O 1
ATOM 781 N N . ALA A 1 100 ? 14.469 1.296 -12.492 1.00 86.94 100 ALA A N 1
ATOM 782 C CA . ALA A 1 100 ? 15.502 2.327 -12.482 1.00 86.94 100 ALA A CA 1
ATOM 783 C C . ALA A 1 100 ? 16.783 1.878 -11.761 1.00 86.94 100 ALA A C 1
ATOM 785 O O . ALA A 1 100 ? 17.832 2.485 -11.974 1.00 86.94 100 ALA A O 1
ATOM 786 N N . GLY A 1 101 ? 16.684 0.846 -10.922 1.00 85.12 101 GLY A N 1
ATOM 787 C CA . GLY A 1 101 ? 17.797 0.230 -10.211 1.00 85.12 101 GLY A CA 1
ATOM 788 C C . GLY A 1 101 ? 18.124 -1.177 -10.718 1.00 85.12 101 GLY A C 1
ATOM 789 O O . GLY A 1 101 ? 17.712 -1.600 -11.801 1.00 85.12 101 GLY A O 1
ATOM 790 N N . ASP A 1 102 ? 18.884 -1.911 -9.909 1.00 83.62 102 ASP A N 1
ATOM 791 C CA . ASP A 1 102 ? 19.355 -3.271 -10.203 1.00 83.62 102 ASP A CA 1
ATOM 792 C C . ASP A 1 102 ? 18.909 -4.296 -9.148 1.00 83.62 102 ASP A C 1
ATOM 794 O O . ASP A 1 102 ? 19.498 -5.371 -9.019 1.00 83.62 102 ASP A O 1
ATOM 798 N N . ASP A 1 103 ? 17.862 -3.976 -8.387 1.00 83.88 103 ASP A N 1
ATOM 799 C CA . ASP A 1 103 ? 17.317 -4.881 -7.382 1.00 83.88 103 ASP A CA 1
ATOM 800 C C . ASP A 1 103 ? 16.553 -6.034 -8.042 1.00 83.88 103 ASP A C 1
ATOM 802 O O . ASP A 1 103 ? 15.512 -5.840 -8.676 1.00 83.88 103 ASP A O 1
ATOM 806 N N . LYS A 1 104 ? 17.089 -7.248 -7.889 1.00 81.88 104 LYS A N 1
ATOM 807 C CA . LYS A 1 104 ? 16.536 -8.455 -8.515 1.00 81.88 104 LYS A CA 1
ATOM 808 C C . LYS A 1 104 ? 15.165 -8.827 -7.960 1.00 81.88 104 LYS A C 1
ATOM 810 O O . LYS A 1 104 ? 14.303 -9.193 -8.742 1.00 81.88 104 LYS A O 1
ATOM 815 N N . GLU A 1 105 ? 14.939 -8.667 -6.657 1.00 79.19 105 GLU A N 1
ATOM 816 C CA . GLU A 1 105 ? 13.653 -9.014 -6.036 1.00 79.19 105 GLU A CA 1
ATOM 817 C C . GLU A 1 105 ? 12.521 -8.120 -6.569 1.00 79.19 105 GLU A C 1
ATOM 819 O O . GLU A 1 105 ? 11.444 -8.596 -6.934 1.00 79.19 105 GLU A O 1
ATOM 824 N N . SER A 1 106 ? 12.780 -6.816 -6.674 1.00 78.88 106 SER A N 1
ATOM 825 C CA . SER A 1 106 ? 11.848 -5.849 -7.258 1.00 78.88 106 SER A CA 1
ATOM 826 C C . SER A 1 106 ? 11.616 -6.112 -8.744 1.00 78.88 106 SER A C 1
ATOM 828 O O . SER A 1 106 ? 10.490 -5.967 -9.219 1.00 78.88 106 SER A O 1
ATOM 830 N N . ALA A 1 107 ? 12.664 -6.508 -9.473 1.00 83.06 107 ALA A N 1
ATOM 831 C CA . ALA A 1 107 ? 12.563 -6.847 -10.886 1.00 83.06 107 ALA A CA 1
ATOM 832 C C . ALA A 1 107 ? 11.702 -8.102 -11.109 1.00 83.06 107 ALA A C 1
ATOM 834 O O . ALA A 1 107 ? 10.711 -8.045 -11.837 1.00 83.06 107 ALA A O 1
ATOM 835 N N . GLU A 1 108 ? 11.994 -9.185 -10.384 1.00 82.81 108 GLU A N 1
ATOM 836 C CA . GLU A 1 108 ? 11.223 -10.432 -10.421 1.00 82.81 108 GLU A CA 1
ATOM 837 C C . GLU A 1 108 ? 9.759 -10.200 -10.046 1.00 82.81 108 GLU A C 1
ATOM 839 O O . GLU A 1 108 ? 8.858 -10.836 -10.589 1.00 82.81 108 GLU A O 1
ATOM 844 N N . LEU A 1 109 ? 9.477 -9.282 -9.122 1.00 78.56 109 LEU A N 1
ATOM 845 C CA . LEU A 1 109 ? 8.105 -8.948 -8.769 1.00 78.56 109 LEU A CA 1
ATOM 846 C C . LEU A 1 109 ? 7.346 -8.290 -9.920 1.00 78.56 109 LEU A C 1
ATOM 848 O O . LEU A 1 109 ? 6.199 -8.651 -10.175 1.00 78.56 109 LEU A O 1
ATOM 852 N N . ILE A 1 110 ? 7.967 -7.334 -10.607 1.00 82.38 110 ILE A N 1
ATOM 853 C CA . ILE A 1 110 ? 7.364 -6.666 -11.765 1.00 82.38 110 ILE A CA 1
ATOM 854 C C . ILE A 1 110 ? 7.127 -7.677 -12.894 1.00 82.38 110 ILE A C 1
ATOM 856 O O . ILE A 1 110 ? 6.048 -7.689 -13.488 1.00 82.38 110 ILE A O 1
ATOM 860 N N . GLU A 1 111 ? 8.075 -8.583 -13.122 1.00 84.88 111 GLU A N 1
ATOM 861 C CA . GLU A 1 111 ? 7.925 -9.669 -14.093 1.00 84.88 111 GLU A CA 1
ATOM 862 C C . GLU A 1 111 ? 6.805 -10.644 -13.695 1.00 84.88 111 GLU A C 1
ATOM 864 O O . GLU A 1 111 ? 5.980 -11.016 -14.531 1.00 84.88 111 GLU A O 1
ATOM 869 N N . ASN A 1 112 ? 6.669 -10.973 -12.405 1.00 82.31 112 ASN A N 1
ATOM 870 C CA . ASN A 1 112 ? 5.558 -11.774 -11.874 1.00 82.31 112 ASN A CA 1
ATOM 871 C C . ASN A 1 112 ? 4.187 -11.077 -11.992 1.00 82.31 112 ASN A C 1
ATOM 873 O O . ASN A 1 112 ? 3.155 -11.751 -12.029 1.00 82.31 112 ASN A O 1
ATOM 877 N N . LEU A 1 113 ? 4.147 -9.741 -12.081 1.00 78.94 113 LEU A N 1
ATOM 878 C CA . LEU A 1 113 ? 2.936 -8.982 -12.431 1.00 78.94 113 LEU A CA 1
ATOM 879 C C . LEU A 1 113 ? 2.587 -9.084 -13.931 1.00 78.94 113 LEU A C 1
ATOM 881 O O . LEU A 1 113 ? 1.558 -8.557 -14.372 1.00 78.94 113 LEU A O 1
ATOM 885 N N . GLY A 1 114 ? 3.420 -9.774 -14.716 1.00 82.75 114 GLY A N 1
ATOM 886 C CA . GLY A 1 114 ? 3.289 -9.920 -16.161 1.00 82.75 114 GLY A CA 1
ATOM 887 C C . GLY A 1 114 ? 3.705 -8.663 -16.920 1.00 82.75 114 GLY A C 1
ATOM 888 O O . GLY A 1 114 ? 3.137 -8.384 -17.976 1.00 82.75 114 GLY A O 1
ATOM 889 N N . LEU A 1 115 ? 4.616 -7.868 -16.354 1.00 86.62 115 LEU A N 1
ATOM 890 C CA . LEU A 1 115 ? 5.194 -6.694 -16.999 1.00 86.62 115 LEU A CA 1
ATOM 891 C C . LEU A 1 115 ? 6.661 -6.964 -17.333 1.00 86.62 115 LEU A C 1
ATOM 893 O O . LEU A 1 115 ? 7.419 -7.408 -16.480 1.00 86.62 115 LEU A O 1
ATOM 897 N N . GLU A 1 116 ? 7.067 -6.655 -18.559 1.00 88.12 116 GLU A N 1
ATOM 898 C CA . GLU A 1 116 ? 8.460 -6.792 -18.983 1.00 88.12 116 GLU A CA 1
ATOM 899 C C . GLU A 1 116 ? 9.252 -5.530 -18.630 1.00 88.12 116 GLU A C 1
ATOM 901 O O . GLU A 1 116 ? 8.808 -4.411 -18.913 1.00 88.12 116 GLU A O 1
ATOM 906 N N . ILE A 1 117 ? 10.421 -5.704 -18.008 1.00 88.94 117 ILE A N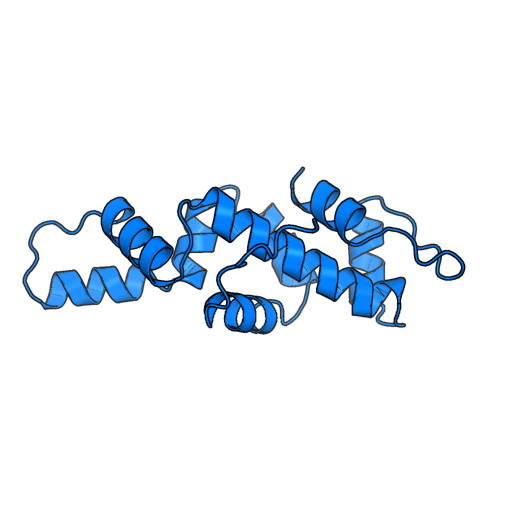 1
ATOM 907 C CA . ILE A 1 117 ? 11.299 -4.587 -17.661 1.00 88.94 117 ILE A CA 1
ATOM 908 C C . ILE A 1 117 ? 12.204 -4.265 -18.841 1.00 88.94 117 ILE A C 1
ATOM 910 O O . ILE A 1 117 ? 13.145 -4.996 -19.149 1.00 88.94 117 ILE A O 1
ATOM 914 N N . ASP A 1 118 ? 11.994 -3.092 -19.425 1.00 89.38 118 ASP A N 1
ATOM 915 C CA . ASP A 1 118 ? 12.929 -2.502 -20.370 1.00 89.38 118 ASP A CA 1
ATOM 916 C C . ASP A 1 118 ? 13.693 -1.364 -19.680 1.00 89.38 118 ASP A C 1
ATOM 918 O O . ASP A 1 118 ? 13.200 -0.246 -19.490 1.00 89.38 118 ASP A O 1
ATOM 922 N N . LYS A 1 119 ? 14.944 -1.650 -19.303 1.00 85.50 119 LYS A N 1
ATOM 923 C CA . LYS A 1 119 ? 15.816 -0.684 -18.615 1.00 85.50 119 LYS A CA 1
ATOM 924 C C . LYS A 1 119 ? 16.221 0.502 -19.491 1.00 85.50 119 LYS A C 1
ATOM 926 O O . LYS A 1 119 ? 16.528 1.570 -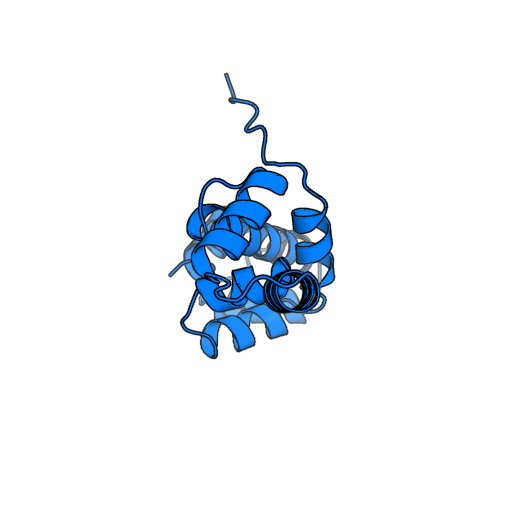18.965 1.00 85.50 119 LYS A O 1
ATOM 931 N N . LYS A 1 120 ? 16.227 0.346 -20.820 1.00 85.50 120 LYS A N 1
ATOM 932 C CA . LYS A 1 120 ? 16.626 1.417 -21.752 1.00 85.50 120 LYS A CA 1
ATOM 933 C C . LYS A 1 120 ? 15.572 2.518 -21.803 1.00 85.50 120 LYS A C 1
ATOM 935 O O . LYS A 1 120 ? 15.900 3.700 -21.806 1.00 85.50 120 LYS A O 1
ATOM 940 N N . THR A 1 121 ? 14.310 2.116 -21.822 1.00 88.12 121 THR A N 1
ATOM 941 C CA . THR A 1 121 ? 13.133 2.983 -21.888 1.00 88.12 121 THR A CA 1
ATOM 942 C C . THR A 1 121 ? 12.532 3.262 -20.514 1.00 88.12 121 THR A C 1
ATOM 944 O O . THR A 1 121 ? 11.604 4.064 -20.414 1.00 88.12 121 THR A O 1
ATOM 947 N N . LYS A 1 122 ? 13.082 2.647 -19.456 1.00 87.56 122 LYS A N 1
ATOM 948 C CA . LYS A 1 122 ? 12.592 2.714 -18.073 1.00 87.56 122 LYS A CA 1
ATOM 949 C C . LYS A 1 122 ? 11.110 2.352 -17.992 1.00 87.56 122 LYS A C 1
ATOM 951 O O . LYS A 1 122 ? 10.294 3.087 -17.436 1.00 87.56 122 LYS A O 1
ATOM 956 N N . ARG A 1 123 ? 10.771 1.216 -18.595 1.00 87.00 123 ARG A N 1
ATOM 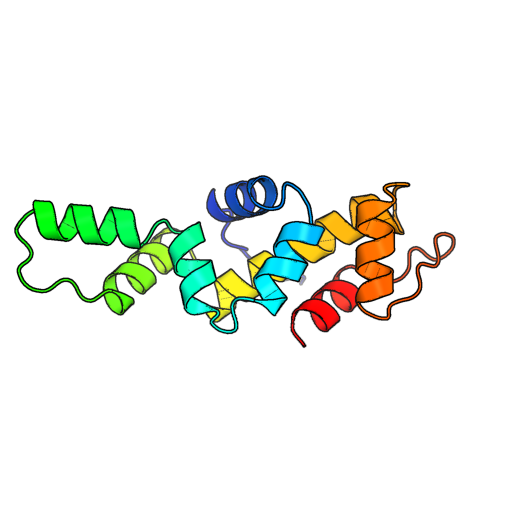957 C CA . ARG A 1 123 ? 9.441 0.609 -18.555 1.00 87.00 123 ARG A CA 1
ATOM 958 C C . ARG A 1 123 ? 9.476 -0.663 -17.706 1.00 87.00 123 ARG A C 1
ATOM 960 O O . ARG A 1 123 ? 10.527 -1.300 -17.645 1.00 87.00 123 ARG A O 1
ATOM 967 N N . PRO A 1 124 ? 8.353 -1.044 -17.080 1.00 86.56 124 PRO A N 1
ATOM 968 C CA . PRO A 1 124 ? 7.066 -0.329 -17.015 1.00 86.56 124 PRO A CA 1
ATOM 969 C C . PRO A 1 124 ? 7.127 0.927 -16.125 1.00 86.56 124 PRO A C 1
ATOM 971 O O . PRO A 1 124 ? 7.989 1.031 -15.257 1.00 86.56 124 PRO A O 1
ATOM 974 N N . THR A 1 125 ? 6.228 1.896 -16.329 1.00 88.56 125 THR A N 1
ATOM 975 C CA . THR A 1 125 ? 6.123 3.077 -15.450 1.00 88.56 125 THR A CA 1
ATOM 976 C C . THR A 1 125 ? 5.469 2.727 -14.112 1.00 88.56 125 THR A C 1
ATOM 978 O O . THR A 1 125 ? 4.791 1.708 -13.974 1.00 88.56 125 THR A O 1
ATOM 981 N N . VAL A 1 126 ? 5.611 3.615 -13.122 1.00 84.19 126 VAL A N 1
ATOM 982 C CA . VAL A 1 126 ? 4.919 3.506 -11.824 1.00 84.19 126 VAL A CA 1
ATOM 983 C C . VAL A 1 126 ? 3.415 3.282 -12.0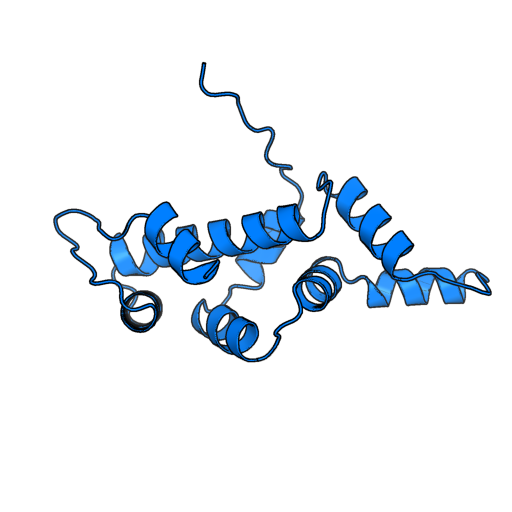03 1.00 84.19 126 VAL A C 1
ATOM 985 O O . VAL A 1 126 ? 2.840 2.439 -11.326 1.00 84.19 126 VAL A O 1
ATOM 988 N N . GLU A 1 127 ? 2.776 3.995 -12.932 1.00 83.12 127 GLU A N 1
ATOM 989 C CA . GLU A 1 127 ? 1.339 3.862 -13.192 1.00 83.12 127 GLU A CA 1
ATOM 990 C C . GLU A 1 127 ? 0.973 2.487 -13.763 1.00 83.12 127 GLU A C 1
ATOM 992 O O . GLU A 1 127 ? -0.046 1.914 -13.383 1.00 83.12 127 GLU A O 1
ATOM 997 N N . GLU A 1 128 ? 1.806 1.926 -14.642 1.00 85.75 128 GLU A N 1
ATOM 998 C CA . GLU A 1 128 ? 1.597 0.591 -15.213 1.00 85.75 128 GLU A CA 1
ATOM 999 C C . GLU A 1 128 ? 1.737 -0.503 -14.148 1.00 85.75 128 GLU A C 1
ATOM 1001 O O . GLU A 1 128 ? 0.900 -1.408 -14.076 1.00 85.75 128 GLU A O 1
ATOM 1006 N N . ILE A 1 129 ? 2.741 -0.376 -13.275 1.00 83.62 129 ILE A N 1
ATOM 1007 C CA . ILE A 1 129 ? 2.944 -1.276 -12.133 1.00 83.62 129 ILE A CA 1
ATOM 1008 C C . ILE A 1 129 ? 1.776 -1.141 -11.145 1.00 83.62 129 ILE A C 1
ATOM 1010 O O . ILE A 1 129 ? 1.177 -2.144 -10.757 1.00 83.62 129 ILE A O 1
ATOM 1014 N N . ALA A 1 130 ? 1.396 0.088 -10.778 1.00 80.44 130 ALA A N 1
ATOM 1015 C CA . ALA A 1 130 ? 0.283 0.354 -9.868 1.00 80.44 130 ALA A CA 1
ATOM 1016 C C . ALA A 1 130 ? -1.038 -0.196 -10.417 1.00 80.44 130 ALA A C 1
ATOM 1018 O O . ALA A 1 130 ? -1.809 -0.792 -9.671 1.00 80.44 130 ALA A O 1
ATOM 1019 N N . LYS A 1 131 ? -1.288 -0.061 -11.724 1.00 82.50 131 LYS A N 1
ATOM 1020 C CA . LYS A 1 131 ? -2.486 -0.601 -12.377 1.00 82.50 131 LYS A CA 1
ATOM 1021 C C . LYS A 1 131 ? -2.550 -2.124 -12.272 1.00 82.50 131 LYS A C 1
ATOM 1023 O O . LYS A 1 131 ? -3.594 -2.654 -11.915 1.00 82.50 131 LYS A O 1
ATOM 1028 N N . LYS A 1 132 ? -1.433 -2.822 -12.503 1.00 81.75 132 LYS A N 1
ATOM 1029 C CA . LYS A 1 132 ? -1.352 -4.282 -12.324 1.00 81.75 132 LYS A CA 1
ATOM 1030 C C . LYS A 1 132 ? -1.501 -4.719 -10.869 1.00 81.75 132 LYS A C 1
ATOM 1032 O O . LYS A 1 132 ? -2.052 -5.782 -10.613 1.00 81.75 132 LYS A O 1
ATOM 1037 N N . LEU A 1 133 ? -1.041 -3.900 -9.926 1.00 72.50 133 LEU A N 1
ATOM 1038 C CA . LEU A 1 133 ? -1.267 -4.124 -8.498 1.00 72.50 133 LEU A CA 1
ATOM 1039 C C . LEU A 1 133 ? -2.721 -3.850 -8.087 1.00 72.50 133 LEU A C 1
ATOM 1041 O O . LEU A 1 133 ? -3.224 -4.488 -7.169 1.00 72.50 133 LEU A O 1
ATOM 1045 N N . HIS A 1 134 ? -3.416 -2.923 -8.746 1.00 67.38 134 HIS A N 1
ATOM 1046 C CA . HIS A 1 134 ? -4.834 -2.652 -8.500 1.00 67.38 134 HIS A CA 1
ATOM 1047 C C . HIS A 1 134 ? -5.762 -3.757 -9.027 1.00 67.38 134 HIS A C 1
ATOM 1049 O O . HIS A 1 134 ? -6.810 -3.983 -8.413 1.00 67.38 134 HIS A O 1
ATOM 1055 N N . GLY A 1 135 ? -5.349 -4.456 -10.091 1.00 57.28 135 GLY A N 1
ATOM 1056 C CA . GLY A 1 135 ? -6.135 -5.459 -10.817 1.00 57.28 135 GLY A CA 1
ATOM 1057 C C . GLY A 1 135 ? -6.505 -4.973 -12.209 1.00 57.28 135 GLY A C 1
ATOM 1058 O O . GLY A 1 135 ? -7.310 -4.018 -12.294 1.00 57.28 135 GLY A O 1
#